Protein AF-A0AAW3X0E8-F1 (afdb_monomer_lite)

pLDDT: mean 94.49, std 5.61, range [72.88, 98.5]

Structure (mmCIF, N/CA/C/O backbone):
data_AF-A0AAW3X0E8-F1
#
_entry.id   AF-A0AAW3X0E8-F1
#
loop_
_atom_site.group_PDB
_atom_site.id
_atom_site.type_symbol
_atom_site.label_atom_id
_atom_site.label_alt_id
_atom_site.label_comp_id
_atom_site.label_asym_id
_atom_site.label_entity_id
_atom_site.label_seq_id
_atom_site.pdbx_PDB_ins_code
_atom_site.Cartn_x
_atom_site.Cartn_y
_atom_site.Cartn_z
_atom_site.occupancy
_atom_site.B_iso_or_equiv
_atom_site.auth_seq_id
_atom_site.auth_comp_id
_atom_site.auth_asym_id
_atom_site.auth_atom_id
_atom_site.pdbx_PDB_model_num
ATOM 1 N N . MET A 1 1 ? 2.374 17.704 -7.051 1.00 78.25 1 MET A N 1
ATOM 2 C CA . MET A 1 1 ? 3.180 16.495 -7.280 1.00 78.25 1 MET A CA 1
ATOM 3 C C . MET A 1 1 ? 3.397 15.789 -5.964 1.00 78.25 1 MET A C 1
ATOM 5 O O . MET A 1 1 ? 4.260 16.200 -5.190 1.00 78.25 1 MET A O 1
ATOM 9 N N . MET A 1 2 ? 2.608 14.745 -5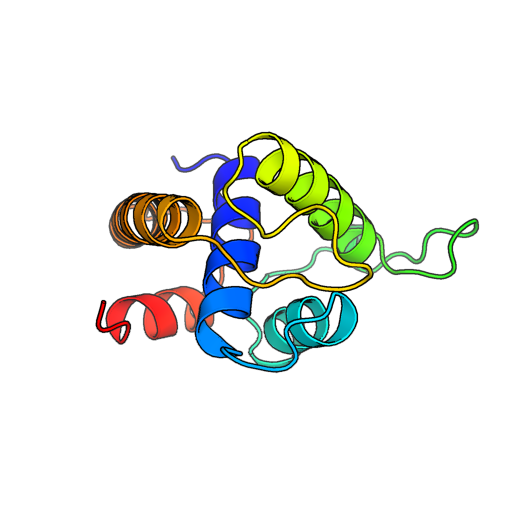.727 1.00 91.69 2 MET A N 1
ATOM 10 C CA . MET A 1 2 ? 2.800 13.816 -4.617 1.00 91.69 2 MET A CA 1
ATOM 11 C C . MET A 1 2 ? 4.252 13.310 -4.583 1.00 91.69 2 MET A C 1
ATOM 13 O O . MET A 1 2 ? 4.851 12.978 -5.614 1.00 91.69 2 MET A O 1
ATOM 17 N N . SER A 1 3 ? 4.869 13.302 -3.400 1.00 95.75 3 SER A N 1
ATOM 18 C CA . SER A 1 3 ? 6.259 12.855 -3.247 1.00 95.75 3 SER A CA 1
ATOM 19 C C . SER A 1 3 ? 6.376 11.331 -3.421 1.00 95.75 3 SER A C 1
ATOM 21 O O . SER A 1 3 ? 5.439 10.602 -3.111 1.00 95.75 3 SER A O 1
ATOM 23 N N . LEU A 1 4 ? 7.541 10.822 -3.858 1.00 95.19 4 LEU A N 1
ATOM 24 C CA . LEU A 1 4 ? 7.778 9.366 -3.950 1.00 95.19 4 LEU A CA 1
ATOM 25 C C . LEU A 1 4 ? 7.591 8.677 -2.603 1.00 95.19 4 LEU A C 1
ATOM 27 O O . LEU A 1 4 ? 7.170 7.526 -2.541 1.00 95.19 4 LEU A O 1
ATOM 31 N N . GLU A 1 5 ? 7.953 9.370 -1.527 1.00 96.19 5 GLU A N 1
ATOM 32 C CA . GLU A 1 5 ? 7.739 8.861 -0.186 1.00 96.19 5 GLU A CA 1
ATOM 33 C C . GLU A 1 5 ? 6.241 8.715 0.089 1.00 96.19 5 GLU A C 1
ATOM 35 O O . GLU A 1 5 ? 5.813 7.633 0.474 1.00 96.19 5 GLU A O 1
ATOM 40 N N . ASN A 1 6 ? 5.432 9.738 -0.200 1.00 97.62 6 ASN A N 1
ATOM 41 C CA . ASN A 1 6 ? 3.981 9.677 -0.037 1.00 97.62 6 ASN A CA 1
ATOM 42 C C . ASN A 1 6 ? 3.342 8.587 -0.906 1.00 97.62 6 ASN A C 1
ATOM 44 O O . ASN A 1 6 ? 2.475 7.871 -0.412 1.00 97.62 6 ASN A O 1
ATOM 48 N N . GLU A 1 7 ? 3.791 8.394 -2.149 1.00 98.12 7 GLU A N 1
ATOM 49 C CA . GLU A 1 7 ? 3.312 7.298 -3.004 1.00 98.12 7 GLU A CA 1
ATOM 50 C C . GLU A 1 7 ? 3.539 5.923 -2.339 1.00 98.12 7 GLU A C 1
ATOM 52 O O . GLU A 1 7 ? 2.635 5.091 -2.259 1.00 98.12 7 GLU A O 1
ATOM 57 N N . LYS A 1 8 ? 4.731 5.699 -1.771 1.00 98.31 8 LYS A N 1
ATOM 58 C CA . LYS A 1 8 ? 5.068 4.464 -1.039 1.00 98.31 8 LYS A CA 1
ATOM 59 C C . LYS A 1 8 ? 4.262 4.313 0.252 1.00 98.31 8 LYS A C 1
ATOM 61 O O . LYS A 1 8 ? 3.815 3.212 0.578 1.00 98.31 8 LYS A O 1
ATOM 66 N N . ARG A 1 9 ? 4.068 5.410 0.993 1.00 98.50 9 ARG A N 1
ATOM 67 C CA . ARG A 1 9 ? 3.243 5.438 2.212 1.00 98.50 9 ARG A CA 1
ATOM 68 C C . ARG A 1 9 ? 1.801 5.051 1.900 1.00 98.50 9 ARG A C 1
ATOM 70 O O . ARG A 1 9 ? 1.244 4.202 2.594 1.00 98.50 9 ARG A O 1
ATOM 77 N N . LEU A 1 10 ? 1.234 5.614 0.833 1.00 98.50 10 LEU A N 1
ATOM 78 C CA . LEU A 1 10 ? -0.106 5.293 0.357 1.00 98.50 10 LEU A CA 1
ATOM 79 C C . LEU A 1 10 ? -0.232 3.803 0.023 1.00 98.50 10 LEU A C 1
ATOM 81 O O . LEU A 1 10 ? -1.137 3.155 0.538 1.00 98.50 10 LEU A O 1
ATOM 85 N N . LEU A 1 11 ? 0.700 3.236 -0.752 1.00 98.44 11 LEU A N 1
ATOM 86 C CA . LEU A 1 11 ? 0.685 1.808 -1.100 1.00 98.44 11 LEU A CA 1
ATOM 87 C C . LEU A 1 11 ? 0.670 0.899 0.137 1.00 98.44 11 LEU A C 1
ATOM 89 O O . LEU A 1 11 ? -0.114 -0.050 0.194 1.00 98.44 11 LEU A O 1
ATOM 93 N N . LEU A 1 12 ? 1.493 1.200 1.145 1.00 98.50 12 LEU A N 1
ATOM 94 C CA . LEU A 1 12 ? 1.562 0.438 2.397 1.00 98.50 12 LEU A CA 1
ATOM 95 C C . LEU A 1 12 ? 0.275 0.529 3.220 1.00 98.50 12 LEU A C 1
ATOM 97 O O . LEU A 1 12 ? -0.198 -0.482 3.743 1.00 98.50 12 LEU A O 1
ATOM 101 N N . LEU A 1 13 ? -0.283 1.732 3.362 1.00 98.44 13 LEU A N 1
ATOM 102 C CA . LEU A 1 13 ? -1.513 1.946 4.122 1.00 98.44 13 LEU A CA 1
ATOM 103 C C . LEU A 1 13 ? -2.713 1.296 3.420 1.00 98.44 13 LEU A C 1
ATOM 105 O O . LEU A 1 13 ? -3.500 0.608 4.068 1.00 98.44 13 LEU A O 1
ATOM 109 N N . LEU A 1 14 ? -2.818 1.462 2.099 1.00 98.25 14 LEU A N 1
ATOM 110 C CA . LEU A 1 14 ? -3.900 0.925 1.277 1.00 98.25 14 LEU A CA 1
ATOM 111 C C . LEU A 1 14 ? -3.925 -0.607 1.316 1.00 98.25 14 LEU A C 1
ATOM 113 O O . LEU A 1 14 ? -4.956 -1.203 1.616 1.00 98.25 14 LEU A O 1
ATOM 117 N N . SER A 1 15 ? -2.786 -1.252 1.065 1.00 97.88 15 SER A N 1
ATOM 118 C CA . SER A 1 15 ? -2.668 -2.721 1.080 1.00 97.88 15 SER A CA 1
ATOM 119 C C . SER A 1 15 ? -2.991 -3.306 2.453 1.00 97.88 15 SER A C 1
ATOM 121 O O . SER A 1 15 ? -3.760 -4.261 2.569 1.00 97.88 15 SER A O 1
ATOM 123 N N . SER A 1 16 ? -2.484 -2.681 3.514 1.00 97.88 16 SER A N 1
ATOM 124 C CA . SER A 1 16 ? -2.774 -3.092 4.889 1.00 97.88 16 SER A CA 1
ATOM 125 C C . SER A 1 16 ? -4.256 -2.928 5.246 1.00 97.88 16 SER A C 1
ATOM 127 O O . SER A 1 16 ? -4.823 -3.785 5.926 1.00 97.88 16 SER A O 1
ATOM 129 N N . TYR A 1 17 ? -4.900 -1.861 4.762 1.00 97.12 17 TYR A N 1
ATOM 130 C CA . TYR A 1 17 ? -6.334 -1.629 4.937 1.00 97.12 17 TYR A CA 1
ATOM 131 C C . TYR A 1 17 ? -7.186 -2.690 4.226 1.00 97.12 17 TYR A C 1
ATOM 133 O O . TYR A 1 17 ? -8.133 -3.209 4.818 1.00 97.12 17 TYR A O 1
ATOM 141 N N . TYR A 1 18 ? -6.833 -3.059 2.990 1.00 96.25 18 TYR A N 1
ATOM 142 C CA . TYR A 1 18 ? -7.555 -4.078 2.219 1.00 96.25 18 TYR A CA 1
ATOM 143 C C . TYR A 1 18 ? -7.447 -5.483 2.821 1.00 96.25 18 TYR A C 1
ATOM 145 O O . TYR A 1 18 ? -8.437 -6.213 2.836 1.00 96.25 18 TYR A O 1
ATOM 153 N N . LEU A 1 19 ? -6.282 -5.855 3.361 1.00 95.25 19 LEU A N 1
ATOM 154 C CA . LEU A 1 19 ? -6.079 -7.180 3.953 1.00 95.25 19 LEU A CA 1
ATOM 155 C C . LEU A 1 19 ? -6.939 -7.416 5.205 1.00 95.25 19 LEU A C 1
ATOM 157 O O . LEU A 1 19 ? -7.407 -8.536 5.407 1.00 95.25 19 LEU A O 1
ATOM 161 N N . ARG A 1 20 ? -7.177 -6.376 6.024 1.00 86.31 20 ARG A N 1
ATOM 162 C CA . ARG A 1 20 ? -7.962 -6.349 7.286 1.00 86.31 20 ARG A CA 1
ATOM 163 C C . ARG A 1 20 ? -7.493 -7.290 8.408 1.00 86.31 20 ARG A C 1
ATOM 165 O O . ARG A 1 20 ? -7.411 -6.874 9.560 1.00 86.31 20 ARG A O 1
ATOM 172 N N . THR A 1 21 ? -7.199 -8.549 8.102 1.00 87.56 21 THR A N 1
ATOM 173 C CA . THR A 1 21 ? -6.801 -9.616 9.030 1.00 87.56 21 THR A CA 1
ATOM 174 C C . THR A 1 21 ? -5.484 -10.244 8.580 1.00 87.56 21 THR A C 1
ATOM 176 O O . THR A 1 21 ? -5.147 -10.196 7.400 1.00 87.56 21 THR A O 1
ATOM 179 N N . ASN A 1 22 ? -4.719 -10.818 9.517 1.00 88.38 22 ASN A N 1
ATOM 180 C CA . ASN A 1 22 ? -3.412 -11.437 9.239 1.00 88.38 22 ASN A CA 1
ATOM 181 C C . ASN A 1 22 ? -2.476 -10.543 8.405 1.00 88.38 22 ASN A C 1
ATOM 183 O O . ASN A 1 22 ? -1.769 -11.007 7.510 1.00 88.38 22 ASN A O 1
ATOM 187 N N . VAL A 1 23 ? -2.482 -9.241 8.701 1.00 96.50 23 VAL A N 1
ATOM 188 C CA . VAL A 1 23 ? -1.699 -8.247 7.971 1.00 96.50 23 VAL A CA 1
ATOM 189 C C . VAL A 1 23 ? -0.234 -8.401 8.371 1.00 96.50 23 VAL A C 1
ATOM 191 O O . VAL A 1 23 ? 0.193 -7.908 9.412 1.00 96.50 23 VAL A O 1
ATOM 194 N N . THR A 1 24 ? 0.532 -9.140 7.572 1.00 97.19 24 THR A N 1
ATOM 195 C CA . THR A 1 24 ? 1.972 -9.362 7.769 1.00 97.19 24 THR A CA 1
ATOM 196 C C . THR A 1 24 ? 2.789 -8.647 6.702 1.00 97.19 24 THR A C 1
ATOM 198 O O . THR A 1 24 ? 2.241 -8.237 5.682 1.00 97.19 24 THR A O 1
ATOM 201 N N . LYS A 1 25 ? 4.112 -8.534 6.902 1.00 96.31 25 LYS A N 1
ATOM 202 C CA . LYS A 1 25 ? 5.017 -7.984 5.879 1.00 96.31 25 LYS A CA 1
ATOM 203 C C . LYS A 1 25 ? 4.815 -8.664 4.524 1.00 96.31 25 LYS A C 1
ATOM 205 O O . LYS A 1 25 ? 4.661 -7.973 3.526 1.00 96.31 25 LYS A O 1
ATOM 210 N N . ASN A 1 26 ? 4.840 -9.996 4.499 1.00 96.69 26 ASN A N 1
ATOM 211 C CA . ASN A 1 26 ? 4.763 -10.739 3.245 1.00 96.69 26 ASN A CA 1
ATOM 212 C C . ASN A 1 26 ? 3.406 -10.510 2.592 1.00 96.69 26 ASN A C 1
ATOM 214 O O . ASN A 1 26 ? 3.376 -10.003 1.485 1.00 96.69 26 ASN A O 1
ATOM 218 N N . ASN A 1 27 ? 2.309 -10.710 3.329 1.00 97.75 27 ASN A N 1
ATOM 219 C CA . ASN A 1 27 ? 0.966 -10.493 2.794 1.00 97.75 27 ASN A CA 1
ATOM 220 C C . ASN A 1 27 ? 0.791 -9.079 2.227 1.00 97.75 27 ASN A C 1
ATOM 222 O O . ASN A 1 27 ? 0.211 -8.932 1.164 1.00 97.75 27 ASN A O 1
ATOM 226 N N . VAL A 1 28 ? 1.288 -8.044 2.913 1.00 98.25 28 VAL A N 1
ATOM 227 C CA . VAL A 1 28 ? 1.194 -6.652 2.445 1.00 98.25 28 VAL A CA 1
ATOM 228 C C . VAL A 1 28 ? 1.954 -6.443 1.138 1.00 98.25 28 VAL A C 1
ATOM 230 O O . VAL A 1 28 ? 1.416 -5.854 0.205 1.00 98.25 28 VAL A O 1
ATOM 233 N N . LEU A 1 29 ? 3.202 -6.905 1.071 1.00 97.88 29 LEU A N 1
ATOM 234 C CA . LEU A 1 29 ? 4.045 -6.708 -0.106 1.00 97.88 29 LEU A CA 1
ATOM 235 C C . LEU A 1 29 ? 3.560 -7.567 -1.281 1.00 97.88 29 LEU A C 1
ATOM 237 O O . LEU A 1 29 ? 3.414 -7.045 -2.379 1.00 97.88 29 LEU A O 1
ATOM 241 N N . ASP A 1 30 ? 3.226 -8.832 -1.033 1.00 97.56 30 ASP A N 1
ATOM 242 C CA . ASP A 1 30 ? 2.640 -9.739 -2.026 1.00 97.56 30 ASP A CA 1
ATOM 243 C C . ASP A 1 30 ? 1.341 -9.140 -2.582 1.00 97.56 30 ASP A C 1
ATOM 245 O O . ASP A 1 30 ? 1.171 -9.067 -3.789 1.00 97.56 30 ASP A O 1
ATOM 249 N N . TYR A 1 31 ? 0.479 -8.566 -1.732 1.00 97.94 31 TYR A N 1
ATOM 250 C CA . TYR A 1 31 ? -0.753 -7.916 -2.186 1.00 97.94 31 TYR A CA 1
ATOM 251 C C . TYR A 1 31 ? -0.494 -6.744 -3.145 1.00 97.94 31 TYR A C 1
ATOM 253 O O . TYR A 1 31 ? -1.231 -6.575 -4.116 1.00 97.94 31 TYR A O 1
ATOM 261 N N . ILE A 1 32 ? 0.533 -5.923 -2.892 1.00 98.31 32 ILE A N 1
ATOM 262 C CA . ILE A 1 32 ? 0.911 -4.814 -3.787 1.00 98.31 32 ILE A CA 1
ATOM 263 C C . ILE A 1 32 ? 1.347 -5.352 -5.155 1.00 98.31 32 ILE A C 1
ATOM 265 O O . ILE A 1 32 ? 0.950 -4.801 -6.184 1.00 98.31 32 ILE A O 1
ATOM 269 N N . GLU A 1 33 ? 2.157 -6.410 -5.162 1.00 97.88 33 GLU A N 1
ATOM 270 C CA . GLU A 1 33 ? 2.673 -7.042 -6.377 1.00 97.88 33 GLU A CA 1
ATOM 271 C C . GLU A 1 33 ? 1.561 -7.754 -7.159 1.00 97.88 33 GLU A C 1
ATOM 273 O O . GLU A 1 33 ? 1.342 -7.438 -8.328 1.00 97.88 33 GLU A O 1
ATOM 278 N N . ASP A 1 34 ? 0.786 -8.616 -6.500 1.00 97.88 34 ASP A N 1
ATOM 279 C CA . ASP A 1 34 ? -0.289 -9.415 -7.098 1.00 97.88 34 ASP A CA 1
ATOM 280 C C . ASP A 1 34 ? -1.379 -8.535 -7.729 1.00 97.88 34 ASP A C 1
ATOM 282 O O . ASP A 1 34 ? -1.908 -8.832 -8.804 1.00 97.88 34 ASP A O 1
ATOM 286 N N . ASN A 1 35 ? -1.697 -7.398 -7.100 1.00 98.00 35 ASN A N 1
ATOM 287 C CA . ASN A 1 35 ? -2.672 -6.445 -7.636 1.00 98.00 35 ASN A CA 1
ATOM 288 C C . ASN A 1 35 ? -2.063 -5.448 -8.635 1.00 98.00 35 ASN A C 1
ATOM 290 O O . ASN A 1 35 ? -2.776 -4.594 -9.174 1.00 98.00 35 ASN A O 1
ATOM 294 N N . HIS A 1 36 ? -0.761 -5.555 -8.914 1.00 97.94 36 HIS A N 1
ATOM 295 C CA . HIS A 1 36 ? -0.023 -4.668 -9.809 1.00 97.94 36 HIS A CA 1
ATOM 296 C C . HIS A 1 36 ? -0.206 -3.195 -9.426 1.00 97.94 36 HIS A C 1
ATOM 298 O O . HIS A 1 36 ? -0.468 -2.344 -10.275 1.00 97.94 36 HIS A O 1
ATOM 304 N N . TRP A 1 37 ? -0.146 -2.885 -8.130 1.00 98.19 37 TRP A N 1
ATOM 305 C CA . TRP A 1 37 ? -0.376 -1.536 -7.602 1.00 98.19 37 TRP A CA 1
ATOM 306 C C . TRP A 1 37 ? 0.846 -0.626 -7.694 1.00 98.19 37 TRP A C 1
ATOM 308 O O . TRP A 1 37 ? 0.707 0.595 -7.601 1.00 98.19 37 TRP A O 1
ATOM 318 N N . MET A 1 38 ? 2.024 -1.213 -7.905 1.00 97.88 38 MET A N 1
ATOM 319 C CA . MET A 1 38 ? 3.289 -0.504 -8.023 1.00 97.88 38 MET A CA 1
ATOM 320 C C . MET A 1 38 ? 3.979 -0.801 -9.360 1.00 97.88 38 MET A C 1
ATOM 322 O O . MET A 1 38 ? 4.013 -1.944 -9.808 1.00 97.88 38 MET A O 1
ATOM 326 N N . THR A 1 39 ? 4.551 0.228 -9.981 1.00 96.81 39 THR A N 1
ATOM 327 C CA . THR A 1 39 ? 5.457 0.103 -11.127 1.00 96.81 39 THR A CA 1
ATOM 328 C C . THR A 1 39 ? 6.875 -0.148 -10.630 1.00 96.81 39 THR A C 1
ATOM 330 O O . THR A 1 39 ? 7.384 0.610 -9.799 1.00 96.81 39 THR A O 1
ATOM 333 N N . PHE A 1 40 ? 7.531 -1.161 -11.190 1.00 95.62 40 PHE A N 1
ATOM 334 C CA . PHE A 1 40 ? 8.916 -1.505 -10.879 1.00 95.62 40 PHE A CA 1
ATOM 335 C C . PHE A 1 40 ? 9.844 -1.129 -12.033 1.00 95.62 40 PHE A C 1
ATOM 337 O O . PHE A 1 40 ? 9.545 -1.405 -13.195 1.00 95.62 40 PHE A O 1
ATOM 344 N N . ASP A 1 41 ? 10.970 -0.497 -11.710 1.00 94.88 41 ASP A N 1
ATOM 345 C CA . ASP A 1 41 ? 12.094 -0.369 -12.637 1.00 94.88 41 ASP A CA 1
ATOM 346 C C . ASP A 1 41 ? 13.105 -1.514 -12.438 1.00 94.88 41 ASP A C 1
ATOM 348 O O . ASP A 1 41 ? 12.936 -2.382 -11.581 1.00 94.88 41 ASP A O 1
ATOM 352 N N . GLN A 1 42 ? 14.166 -1.541 -13.250 1.00 95.19 42 GLN A N 1
ATOM 353 C CA . GLN A 1 42 ? 15.180 -2.593 -13.161 1.00 95.19 42 GLN A CA 1
ATOM 354 C C . GLN A 1 42 ? 15.827 -2.658 -11.771 1.00 95.19 42 GLN A C 1
ATOM 356 O O . GLN A 1 42 ? 16.100 -3.754 -11.291 1.00 95.19 42 GLN A O 1
ATOM 361 N N . HIS A 1 43 ? 16.050 -1.509 -11.127 1.00 94.12 43 HIS A N 1
ATOM 362 C CA . HIS A 1 43 ? 16.695 -1.445 -9.821 1.00 94.12 43 HIS A CA 1
ATOM 363 C C . HIS A 1 43 ? 15.785 -1.990 -8.717 1.00 94.12 43 HIS A C 1
ATOM 365 O O . HIS A 1 43 ? 16.247 -2.710 -7.836 1.00 94.12 43 HIS A O 1
ATOM 371 N N . ASP A 1 44 ? 14.482 -1.714 -8.783 1.00 95.44 44 ASP A N 1
ATOM 372 C CA . ASP A 1 44 ? 13.499 -2.270 -7.848 1.00 95.44 44 ASP A CA 1
ATOM 373 C C . ASP A 1 44 ? 13.515 -3.804 -7.819 1.00 95.44 44 ASP A C 1
ATOM 375 O O . ASP A 1 44 ? 13.360 -4.410 -6.752 1.00 95.44 44 ASP A O 1
ATOM 379 N N . LEU A 1 45 ? 13.710 -4.416 -8.991 1.00 95.19 45 LEU A N 1
ATOM 380 C CA . LEU A 1 45 ? 13.710 -5.86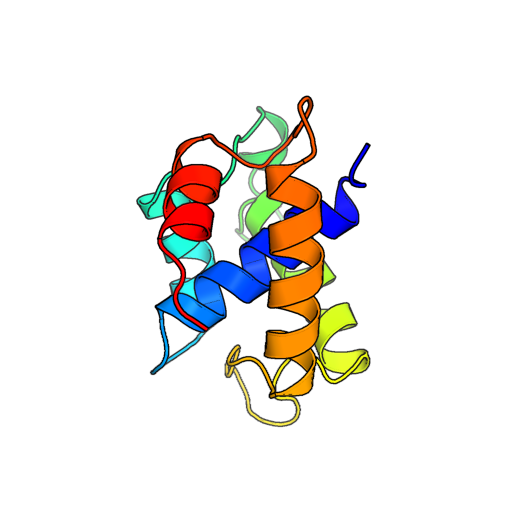3 -9.207 1.00 95.19 45 LEU A CA 1
ATOM 381 C C . LEU A 1 45 ? 15.064 -6.528 -8.907 1.00 95.19 45 LEU A C 1
ATOM 383 O O . LEU A 1 45 ? 15.186 -7.749 -9.010 1.00 95.19 45 LEU A O 1
ATOM 387 N N . GLU A 1 46 ? 16.084 -5.766 -8.510 1.00 95.50 46 GLU A N 1
ATOM 388 C CA . GLU A 1 46 ? 17.351 -6.331 -8.053 1.00 95.50 46 GLU A CA 1
ATOM 389 C C . GLU A 1 46 ? 17.195 -6.988 -6.674 1.00 95.50 46 GLU A C 1
ATOM 391 O O . 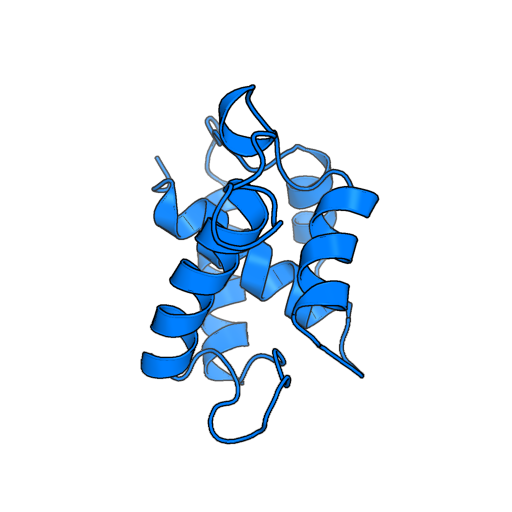GLU A 1 46 ? 16.512 -6.482 -5.780 1.00 95.50 46 GLU A O 1
ATOM 396 N N . THR A 1 47 ? 17.886 -8.108 -6.455 1.00 91.75 47 THR A N 1
ATOM 397 C CA . THR A 1 47 ? 17.960 -8.752 -5.136 1.00 91.75 47 THR A CA 1
ATOM 398 C C . THR A 1 47 ? 19.118 -8.171 -4.337 1.00 91.75 47 THR A C 1
ATOM 400 O O . THR A 1 47 ? 20.274 -8.227 -4.759 1.00 91.75 47 THR A O 1
ATOM 403 N N . LYS A 1 48 ? 18.856 -7.694 -3.115 1.00 80.31 48 LYS A N 1
ATOM 404 C CA . LYS A 1 48 ? 19.938 -7.325 -2.197 1.00 80.31 48 LYS A CA 1
ATOM 405 C C . LYS A 1 48 ? 20.697 -8.569 -1.745 1.00 80.31 48 LYS A C 1
ATOM 407 O O . LYS A 1 48 ? 20.182 -9.368 -0.959 1.00 80.31 48 LYS A O 1
ATOM 412 N N . HIS A 1 49 ? 21.957 -8.676 -2.168 1.00 74.00 49 HIS A N 1
ATOM 413 C CA . HIS A 1 49 ? 22.844 -9.808 -1.871 1.00 74.00 49 HIS A CA 1
ATOM 414 C C . HIS A 1 49 ? 22.950 -10.164 -0.377 1.00 74.00 49 HIS A C 1
ATOM 416 O O . HIS A 1 49 ? 23.168 -11.320 -0.038 1.00 74.00 49 HIS A O 1
ATOM 422 N N . ASN A 1 50 ? 22.771 -9.198 0.528 1.00 76.44 50 ASN A N 1
ATOM 423 C CA . ASN A 1 50 ? 22.882 -9.411 1.974 1.00 76.44 50 ASN A CA 1
ATOM 424 C C . ASN A 1 50 ? 21.577 -9.834 2.673 1.00 76.44 50 ASN A C 1
ATOM 426 O O . ASN A 1 50 ? 21.626 -10.218 3.839 1.00 76.44 50 ASN A O 1
ATOM 430 N N . ARG A 1 51 ? 20.416 -9.716 2.016 1.00 73.31 51 ARG A N 1
ATOM 431 C CA . ARG A 1 51 ? 19.094 -9.971 2.625 1.00 73.31 51 ARG A CA 1
ATOM 432 C C . ARG A 1 51 ? 18.268 -11.021 1.887 1.00 73.31 51 ARG A C 1
ATOM 434 O O . ARG A 1 51 ? 17.280 -11.478 2.449 1.00 73.31 51 ARG A O 1
ATOM 441 N N . ASN A 1 52 ? 18.682 -11.407 0.676 1.00 85.88 52 ASN A N 1
ATOM 442 C CA . ASN A 1 52 ? 17.920 -12.286 -0.213 1.00 85.88 52 ASN A CA 1
ATOM 443 C C . ASN A 1 52 ? 16.478 -11.783 -0.429 1.00 85.88 52 ASN A C 1
ATOM 445 O O . ASN A 1 52 ? 15.516 -12.541 -0.356 1.00 85.88 52 ASN A O 1
ATOM 449 N N . GLU A 1 53 ? 16.335 -10.470 -0.626 1.00 90.00 53 GLU A N 1
ATOM 450 C CA . GLU A 1 53 ? 15.054 -9.785 -0.806 1.00 90.00 53 GLU A CA 1
ATOM 451 C C . GLU A 1 53 ? 15.186 -8.710 -1.892 1.00 90.00 53 GLU A C 1
ATOM 453 O O . GLU A 1 53 ? 16.242 -8.076 -2.006 1.00 90.00 53 GLU A O 1
ATOM 458 N N . LEU A 1 54 ? 14.119 -8.505 -2.672 1.00 95.88 54 LEU A N 1
ATOM 459 C CA . LEU A 1 54 ? 14.053 -7.469 -3.705 1.00 95.88 54 LEU A CA 1
ATOM 460 C C . LEU A 1 54 ? 14.220 -6.067 -3.104 1.00 95.88 54 LEU A C 1
ATOM 462 O O . LEU A 1 54 ? 13.762 -5.789 -1.987 1.00 95.88 54 LEU A O 1
ATOM 466 N N . VAL A 1 55 ? 14.864 -5.169 -3.849 1.00 96.00 55 VAL A N 1
ATOM 467 C CA . VAL A 1 55 ? 15.129 -3.791 -3.417 1.00 96.00 55 VAL A CA 1
ATOM 468 C C . VAL A 1 55 ? 13.837 -3.080 -3.018 1.00 96.00 55 VAL A C 1
ATOM 470 O O . VAL A 1 55 ? 13.799 -2.507 -1.924 1.00 96.00 55 VAL A O 1
ATOM 473 N N . TRP A 1 56 ? 12.773 -3.180 -3.822 1.00 97.06 56 TRP A N 1
ATOM 474 C CA . TRP A 1 56 ? 11.499 -2.506 -3.535 1.00 97.06 56 TRP A CA 1
ATOM 475 C C . TRP A 1 56 ? 10.840 -3.005 -2.242 1.00 97.06 56 TRP A C 1
ATOM 477 O O . TRP A 1 56 ? 10.351 -2.210 -1.439 1.00 97.06 56 TRP A O 1
ATOM 487 N N . ARG A 1 57 ? 10.892 -4.319 -1.981 1.00 97.25 57 ARG A N 1
ATOM 488 C CA . ARG A 1 57 ? 10.340 -4.926 -0.757 1.00 97.25 57 ARG A CA 1
ATOM 489 C C . ARG A 1 57 ? 11.069 -4.422 0.480 1.00 97.25 57 ARG A C 1
ATOM 491 O O . ARG A 1 57 ? 10.457 -4.057 1.487 1.00 97.25 57 ARG A O 1
ATOM 498 N N . ASN A 1 58 ? 12.395 -4.355 0.390 1.00 95.75 58 ASN A N 1
ATOM 499 C CA . ASN A 1 58 ? 13.227 -3.827 1.458 1.00 95.75 58 ASN A CA 1
ATOM 500 C C . ASN A 1 58 ? 12.990 -2.323 1.693 1.00 95.75 58 ASN A C 1
ATOM 502 O O . ASN A 1 58 ? 13.010 -1.873 2.840 1.00 95.75 58 ASN A O 1
ATOM 506 N N . ASP A 1 59 ? 12.816 -1.549 0.625 1.00 96.12 59 ASP A N 1
ATOM 507 C CA . ASP A 1 59 ? 12.539 -0.115 0.685 1.00 96.12 59 ASP A CA 1
ATOM 508 C C . ASP A 1 59 ? 11.179 0.177 1.341 1.00 96.12 59 ASP A C 1
ATOM 510 O O . ASP A 1 59 ? 11.113 0.908 2.329 1.00 96.12 59 ASP A O 1
ATOM 514 N N . LEU A 1 60 ? 10.107 -0.495 0.912 1.00 97.69 60 LEU A N 1
ATOM 515 C CA . LEU A 1 60 ? 8.795 -0.370 1.554 1.00 97.69 60 LEU A CA 1
ATOM 516 C C . LEU A 1 60 ? 8.818 -0.814 3.023 1.00 97.69 60 LEU A C 1
ATOM 518 O O . LEU A 1 60 ? 8.213 -0.166 3.878 1.00 97.69 60 LEU A O 1
ATOM 522 N N . ALA A 1 61 ? 9.567 -1.865 3.367 1.00 96.00 61 ALA A N 1
ATOM 523 C CA . ALA A 1 61 ? 9.740 -2.261 4.765 1.00 96.00 61 ALA A CA 1
ATOM 524 C C . ALA A 1 61 ? 10.450 -1.188 5.609 1.00 96.00 61 ALA A C 1
ATOM 526 O O . ALA A 1 61 ? 10.140 -1.030 6.795 1.00 96.00 61 ALA A O 1
ATOM 527 N N . PHE A 1 62 ? 11.377 -0.435 5.011 1.00 95.56 62 PHE A N 1
ATOM 528 C CA . PHE A 1 62 ? 12.016 0.707 5.657 1.00 95.56 62 PHE A CA 1
ATOM 529 C C . PHE A 1 62 ? 11.037 1.876 5.836 1.00 95.56 62 PHE A C 1
ATOM 531 O O . PHE A 1 62 ? 10.922 2.392 6.946 1.00 95.56 62 PHE A O 1
ATOM 538 N N . VAL A 1 63 ? 10.252 2.225 4.810 1.00 97.69 63 VAL A N 1
ATOM 539 C CA . VAL A 1 63 ? 9.196 3.253 4.910 1.00 97.69 63 VAL A CA 1
ATOM 540 C C . VAL A 1 63 ? 8.183 2.894 6.000 1.00 97.69 63 VAL A C 1
ATOM 542 O O . VAL A 1 63 ? 7.899 3.705 6.881 1.00 97.69 63 VAL A O 1
ATOM 545 N N . ARG A 1 64 ? 7.701 1.644 6.030 1.00 97.44 64 ARG A N 1
ATOM 546 C CA . ARG A 1 64 ? 6.768 1.164 7.061 1.00 97.44 64 ARG A CA 1
ATOM 547 C C . ARG A 1 64 ? 7.319 1.339 8.475 1.00 97.44 64 ARG A C 1
ATOM 549 O O . ARG A 1 64 ? 6.550 1.606 9.397 1.00 97.44 64 ARG A O 1
ATOM 556 N N . LYS A 1 65 ? 8.632 1.179 8.682 1.00 95.50 65 LYS A N 1
ATOM 557 C CA . LYS A 1 65 ? 9.258 1.388 9.999 1.00 95.50 65 LYS A CA 1
ATOM 558 C C . LYS A 1 65 ? 9.028 2.818 10.499 1.00 95.50 65 LYS A C 1
ATOM 560 O O . LYS A 1 65 ? 8.687 2.972 11.668 1.00 95.50 65 LYS A O 1
ATOM 565 N N . HIS A 1 66 ? 9.170 3.820 9.634 1.00 96.06 66 HIS A N 1
ATOM 566 C CA . HIS A 1 66 ? 8.902 5.218 9.976 1.00 96.06 66 HIS A CA 1
ATOM 567 C C . HIS A 1 66 ? 7.418 5.456 10.264 1.00 96.06 66 HIS A C 1
ATOM 569 O O . HIS A 1 66 ? 7.078 5.993 11.311 1.00 96.06 66 HIS A O 1
ATOM 575 N N . LEU A 1 67 ? 6.521 4.909 9.440 1.00 97.62 67 LEU A N 1
ATOM 576 C CA . LEU A 1 67 ? 5.076 5.025 9.677 1.00 97.62 67 LEU A CA 1
ATOM 577 C C . LEU A 1 67 ? 4.632 4.396 11.008 1.00 97.62 67 LEU A C 1
ATOM 579 O O . LEU A 1 67 ? 3.726 4.899 11.670 1.00 97.62 67 LEU A O 1
ATOM 583 N N . ALA A 1 68 ? 5.278 3.309 11.436 1.00 96.81 68 ALA A N 1
ATOM 584 C CA . ALA A 1 68 ? 5.042 2.724 12.754 1.00 96.81 68 ALA A CA 1
ATOM 585 C C . ALA A 1 68 ? 5.549 3.619 13.900 1.00 96.81 68 ALA A C 1
ATOM 587 O O . ALA A 1 68 ? 4.901 3.682 14.942 1.00 96.81 68 ALA A O 1
ATOM 588 N N . GLN A 1 69 ? 6.675 4.321 13.716 1.00 96.00 69 GLN A N 1
ATOM 589 C CA . GLN A 1 69 ? 7.169 5.319 14.678 1.00 96.00 69 GLN A CA 1
ATOM 590 C C . GLN A 1 69 ? 6.211 6.511 14.790 1.00 96.00 69 GLN A C 1
ATOM 592 O O . GLN A 1 69 ? 5.989 7.010 15.889 1.00 96.00 69 GLN A O 1
ATOM 597 N N . ASP A 1 70 ? 5.568 6.884 13.683 1.00 96.75 70 ASP A N 1
ATOM 598 C CA . ASP A 1 70 ? 4.563 7.950 13.631 1.00 96.75 70 ASP A CA 1
ATOM 599 C C . ASP A 1 70 ? 3.183 7.513 14.163 1.00 96.75 70 ASP A C 1
ATOM 601 O O . ASP A 1 70 ? 2.239 8.312 14.201 1.00 96.75 70 ASP A O 1
ATOM 605 N N . GLY A 1 71 ? 3.037 6.252 14.584 1.00 97.88 71 GLY A N 1
ATOM 606 C CA . GLY A 1 71 ? 1.800 5.697 15.138 1.00 97.88 71 GLY A CA 1
ATOM 607 C C . GLY A 1 71 ? 0.729 5.364 14.097 1.00 97.88 71 GLY A C 1
ATOM 608 O O . GLY A 1 71 ? -0.436 5.205 14.457 1.00 97.88 71 GLY A O 1
ATOM 609 N N . LEU A 1 72 ? 1.091 5.266 12.815 1.00 98.31 72 LEU A N 1
ATOM 610 C CA . LEU A 1 72 ? 0.171 4.923 11.720 1.00 98.31 72 LEU A CA 1
ATOM 611 C C . LEU A 1 72 ? -0.018 3.408 11.564 1.00 98.31 72 LEU A C 1
ATOM 613 O O . LEU A 1 72 ? -1.041 2.953 11.060 1.00 98.31 72 LEU A O 1
ATOM 617 N N . PHE A 1 73 ? 0.952 2.627 12.034 1.00 97.81 73 PHE A N 1
ATOM 618 C CA . PHE A 1 73 ? 0.902 1.168 12.091 1.00 97.81 73 PHE A CA 1
ATOM 619 C C . PHE A 1 73 ? 0.931 0.683 13.534 1.00 97.81 73 PHE A C 1
ATOM 621 O O . PHE A 1 73 ? 1.554 1.308 14.393 1.00 97.81 73 PHE A O 1
ATOM 628 N N . ILE A 1 74 ? 0.318 -0.476 13.784 1.00 95.12 74 ILE A N 1
ATOM 629 C CA . ILE A 1 74 ? 0.445 -1.162 15.068 1.00 95.12 74 ILE A CA 1
ATOM 630 C C . ILE A 1 74 ? 1.926 -1.494 15.308 1.00 95.12 74 ILE A C 1
ATOM 632 O O . ILE A 1 74 ? 2.607 -2.109 14.479 1.00 95.12 74 ILE A O 1
ATOM 636 N N . SER A 1 75 ? 2.433 -1.069 16.463 1.00 89.31 75 SER A N 1
ATOM 637 C CA . SER A 1 75 ? 3.794 -1.321 16.930 1.00 89.31 75 SER A CA 1
ATOM 638 C C . SER A 1 75 ? 3.781 -2.263 18.141 1.00 89.31 75 SER A C 1
ATOM 640 O O . SER A 1 75 ? 2.735 -2.557 18.713 1.00 89.31 75 SER A O 1
ATOM 642 N N . GLY A 1 76 ? 4.938 -2.830 18.491 1.00 85.94 76 GLY A N 1
ATOM 643 C CA . GLY A 1 76 ? 5.073 -3.740 19.639 1.00 85.94 76 GLY A CA 1
ATOM 644 C C . GLY A 1 76 ? 4.633 -5.192 19.399 1.00 85.94 76 GLY A C 1
ATOM 645 O O . GLY A 1 76 ? 5.012 -6.064 20.175 1.00 85.94 76 GLY A O 1
ATOM 646 N N . ILE A 1 77 ? 3.922 -5.490 18.305 1.00 88.00 77 ILE A N 1
ATOM 647 C CA . ILE A 1 77 ? 3.538 -6.860 17.931 1.00 88.00 77 ILE A CA 1
ATOM 648 C C . ILE A 1 77 ? 4.372 -7.326 16.736 1.00 88.00 77 ILE A C 1
ATOM 650 O O . ILE A 1 77 ? 4.385 -6.703 15.670 1.00 88.00 77 ILE A O 1
ATOM 654 N N . ARG A 1 78 ? 5.086 -8.445 16.910 1.00 86.88 78 ARG A N 1
ATOM 655 C CA . ARG A 1 78 ? 5.935 -9.018 15.859 1.00 86.88 78 ARG A CA 1
ATOM 656 C C . ARG A 1 78 ? 5.092 -9.361 14.629 1.00 86.88 78 ARG A C 1
ATOM 658 O O . ARG A 1 78 ? 4.092 -10.057 14.738 1.00 86.88 78 ARG A O 1
ATOM 665 N N . ASN A 1 79 ? 5.558 -8.918 13.461 1.00 90.00 79 ASN A N 1
ATOM 666 C CA . ASN A 1 79 ? 4.954 -9.201 12.154 1.00 90.00 79 ASN A CA 1
ATOM 667 C C . ASN A 1 79 ? 3.494 -8.732 11.984 1.00 90.00 79 ASN A C 1
ATOM 669 O O . ASN A 1 79 ? 2.817 -9.200 11.078 1.00 90.00 79 ASN A O 1
ATOM 673 N N . ASN A 1 80 ? 3.021 -7.803 12.818 1.00 95.56 80 ASN A N 1
ATOM 674 C CA . ASN A 1 80 ? 1.719 -7.169 12.643 1.00 95.56 80 ASN A CA 1
ATOM 675 C C . ASN A 1 80 ? 1.894 -5.840 11.899 1.00 95.56 80 ASN A C 1
ATOM 677 O O . ASN A 1 80 ? 2.494 -4.904 12.421 1.00 95.56 80 ASN A O 1
ATOM 681 N N . TRP A 1 81 ? 1.416 -5.783 10.662 1.00 97.69 81 TRP A N 1
ATOM 682 C CA . TRP A 1 81 ? 1.413 -4.621 9.775 1.00 97.69 81 TRP A CA 1
ATOM 683 C C . TRP A 1 81 ? 0.008 -4.023 9.617 1.00 97.69 81 TRP A C 1
ATOM 685 O O . TRP A 1 81 ? -0.229 -3.266 8.687 1.00 97.69 81 TRP A O 1
ATOM 695 N N . SER A 1 82 ? -0.921 -4.297 10.531 1.00 97.69 82 SER A N 1
ATOM 696 C CA . SER A 1 82 ? -2.196 -3.581 10.561 1.00 97.69 82 SER A CA 1
ATOM 697 C C . SER A 1 82 ? -1.979 -2.092 10.840 1.00 97.69 82 SER A C 1
ATOM 699 O O . SER A 1 82 ? -1.064 -1.700 11.576 1.00 97.69 82 SER A O 1
ATOM 701 N N . ILE A 1 83 ? -2.845 -1.263 10.265 1.00 97.56 83 ILE A N 1
ATOM 702 C CA . ILE A 1 83 ? -2.838 0.187 10.470 1.00 97.56 83 ILE A CA 1
ATOM 703 C C . ILE A 1 83 ? -3.709 0.583 11.664 1.00 97.56 83 ILE A C 1
ATOM 705 O O . ILE A 1 83 ? -4.626 -0.141 12.048 1.00 97.56 83 ILE A O 1
ATOM 709 N N . THR A 1 84 ? -3.401 1.725 12.271 1.00 97.56 84 THR A N 1
ATOM 710 C CA . THR A 1 84 ? -4.194 2.323 13.355 1.00 97.56 84 THR A CA 1
ATOM 711 C C . THR A 1 84 ? -5.302 3.213 12.789 1.00 97.56 84 THR A C 1
ATOM 713 O O . THR A 1 84 ? -5.335 3.496 11.591 1.00 97.56 84 THR A O 1
ATOM 716 N N . GLU A 1 85 ? -6.173 3.743 13.649 1.00 97.06 85 GLU A N 1
ATOM 717 C CA . GLU A 1 85 ? -7.124 4.795 13.255 1.00 97.06 85 GLU A CA 1
ATOM 718 C C . GLU A 1 85 ? -6.413 6.019 12.660 1.00 97.06 85 GLU A C 1
ATOM 720 O O . GLU A 1 85 ? -6.840 6.551 11.636 1.00 97.06 85 GLU A O 1
ATOM 725 N N . LYS A 1 86 ? -5.270 6.416 13.237 1.00 98.19 86 LYS A N 1
ATOM 726 C CA . LYS A 1 86 ? -4.419 7.478 12.682 1.00 98.19 86 LYS A CA 1
ATOM 727 C C . LYS A 1 86 ? -3.914 7.109 11.283 1.00 98.19 86 LYS A C 1
ATOM 729 O O . LYS A 1 86 ? -3.909 7.954 10.394 1.00 98.19 86 LYS A O 1
ATOM 734 N N . GLY A 1 87 ? -3.546 5.844 11.071 1.00 98.19 87 GLY A N 1
ATOM 735 C CA . GLY A 1 87 ? -3.187 5.314 9.755 1.00 98.19 87 GLY A CA 1
ATOM 736 C C . GLY A 1 87 ? -4.329 5.381 8.740 1.00 98.19 87 GLY A C 1
ATOM 737 O O . GLY A 1 87 ? -4.089 5.716 7.586 1.00 98.19 87 GLY A O 1
ATOM 738 N N . ILE A 1 88 ? -5.574 5.135 9.161 1.00 97.81 88 ILE A N 1
ATOM 739 C CA . ILE A 1 88 ? -6.759 5.276 8.297 1.00 97.81 88 ILE A CA 1
ATOM 740 C C . ILE A 1 88 ? -6.995 6.748 7.927 1.00 97.81 88 ILE A C 1
ATOM 742 O O . ILE A 1 88 ? -7.340 7.042 6.784 1.00 97.81 88 ILE A O 1
ATOM 746 N N . ILE A 1 89 ? -6.801 7.685 8.859 1.00 98.12 89 ILE A N 1
ATOM 747 C CA . ILE A 1 89 ? -6.906 9.128 8.578 1.00 98.12 89 ILE A CA 1
ATOM 748 C C . ILE A 1 89 ? -5.843 9.557 7.557 1.00 98.12 89 ILE A C 1
ATOM 750 O O . ILE A 1 89 ? -6.167 10.241 6.587 1.00 98.12 89 ILE A O 1
ATOM 754 N N . GLU A 1 90 ? -4.598 9.112 7.732 1.00 98.12 90 GLU A N 1
ATOM 755 C CA . GLU A 1 90 ? -3.520 9.384 6.775 1.00 98.12 90 GLU A CA 1
ATOM 756 C C . GLU A 1 90 ? -3.817 8.762 5.403 1.00 98.12 90 GLU A C 1
ATOM 758 O O . GLU A 1 90 ? -3.652 9.417 4.376 1.00 98.12 90 GLU A O 1
ATOM 763 N N . LEU A 1 91 ? -4.339 7.529 5.376 1.00 98.38 91 LEU A N 1
ATOM 764 C CA . LEU A 1 91 ? -4.771 6.864 4.147 1.00 98.38 91 LEU A CA 1
ATOM 765 C C . LEU A 1 91 ? -5.815 7.698 3.397 1.00 98.38 91 LEU A C 1
ATOM 767 O O . LEU A 1 91 ? -5.672 7.887 2.195 1.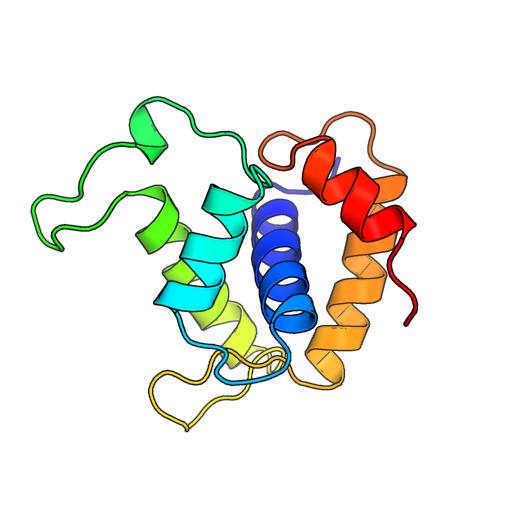00 98.38 91 LEU A O 1
ATOM 771 N N . LYS A 1 92 ? -6.830 8.231 4.092 1.00 97.50 92 LYS A N 1
ATOM 772 C CA . LYS A 1 92 ? -7.840 9.128 3.497 1.00 97.50 92 LYS A CA 1
ATOM 773 C C . LYS A 1 92 ? -7.198 10.355 2.857 1.00 97.50 92 LYS A C 1
ATOM 775 O O . LYS A 1 92 ? -7.552 10.720 1.739 1.00 97.50 92 LYS A O 1
ATOM 780 N N . SER A 1 93 ? -6.260 10.983 3.564 1.00 97.06 93 SER A N 1
ATOM 781 C CA . SER A 1 93 ? -5.559 12.177 3.088 1.00 97.06 93 SER A CA 1
ATOM 782 C C . SER A 1 93 ? -4.755 11.886 1.816 1.00 97.06 93 SER A C 1
ATOM 784 O O . SER A 1 93 ? -4.969 12.525 0.786 1.00 97.06 93 SER A O 1
ATOM 786 N N . LEU A 1 94 ? -3.901 10.859 1.855 1.00 97.88 94 LEU A N 1
ATOM 787 C CA . LEU A 1 94 ? -3.047 10.475 0.728 1.00 97.88 94 LEU A CA 1
ATOM 788 C C . LEU A 1 94 ? -3.850 9.940 -0.462 1.00 97.88 94 LEU A C 1
ATOM 790 O O . LEU A 1 94 ? -3.483 10.191 -1.606 1.00 97.88 94 LEU A O 1
ATOM 794 N N . ALA A 1 95 ? -4.952 9.227 -0.213 1.00 97.31 95 ALA A N 1
ATOM 795 C CA . ALA A 1 95 ? -5.874 8.783 -1.253 1.00 97.31 95 ALA A CA 1
ATOM 796 C C . ALA A 1 95 ? -6.458 9.977 -2.018 1.00 97.31 95 ALA A C 1
ATOM 798 O O . ALA A 1 95 ? -6.409 10.001 -3.246 1.00 97.31 95 ALA A O 1
ATOM 799 N N . ASN A 1 96 ? -6.951 10.991 -1.302 1.00 95.56 96 ASN A N 1
ATOM 800 C CA . ASN A 1 96 ? -7.464 12.208 -1.925 1.00 95.56 96 ASN A CA 1
ATOM 801 C C . ASN A 1 96 ? -6.375 12.958 -2.700 1.00 95.56 96 ASN A C 1
ATOM 803 O O . ASN A 1 96 ? -6.643 13.447 -3.794 1.00 95.56 96 ASN A O 1
ATOM 807 N N . GLU A 1 97 ? -5.152 13.041 -2.171 1.00 95.75 97 GLU A N 1
ATOM 808 C CA . GLU A 1 97 ? -4.022 13.641 -2.891 1.00 95.75 97 GLU A CA 1
ATOM 809 C C . GLU A 1 97 ? -3.742 12.891 -4.203 1.00 95.75 97 GLU A C 1
ATOM 811 O O . GLU A 1 97 ? -3.688 13.511 -5.264 1.00 95.75 97 GLU A O 1
ATOM 816 N N . ALA A 1 98 ? -3.650 11.559 -4.154 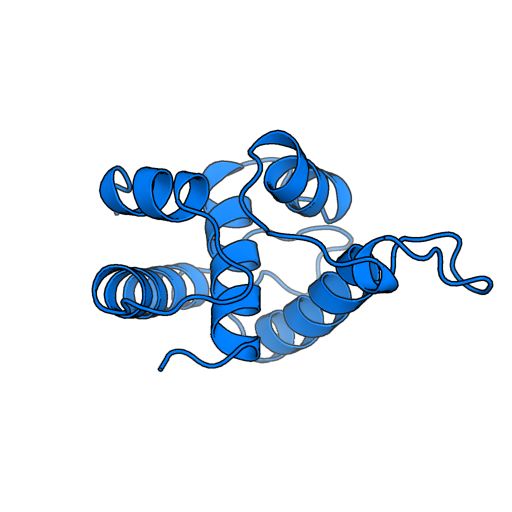1.00 96.38 98 ALA A N 1
ATOM 817 C CA . ALA A 1 98 ? -3.359 10.726 -5.318 1.00 96.38 98 ALA A CA 1
ATOM 818 C C . ALA A 1 98 ? -4.442 10.804 -6.404 1.00 96.38 98 ALA A C 1
ATOM 820 O O . ALA A 1 98 ? -4.113 10.834 -7.586 1.00 96.38 98 ALA A O 1
ATOM 821 N N . LEU A 1 99 ? -5.724 10.887 -6.027 1.00 95.12 99 LEU A N 1
ATOM 822 C CA . LEU A 1 99 ? -6.830 11.044 -6.983 1.00 95.12 99 LEU A CA 1
ATOM 823 C C . LEU A 1 99 ? -6.784 12.370 -7.755 1.00 95.12 99 LEU A C 1
ATOM 825 O O . LEU A 1 99 ? -7.329 12.457 -8.853 1.00 95.12 99 LEU A O 1
ATOM 829 N N . ASN A 1 100 ? -6.141 13.395 -7.193 1.00 93.44 100 ASN A N 1
ATOM 830 C CA . ASN A 1 100 ? -5.998 14.711 -7.813 1.00 93.44 100 ASN A CA 1
ATOM 831 C C . ASN A 1 100 ? -4.616 14.922 -8.460 1.00 93.44 100 ASN A C 1
ATOM 833 O O . ASN A 1 100 ? -4.343 16.010 -8.970 1.00 93.44 100 ASN A O 1
ATOM 837 N N . GLU A 1 101 ? -3.738 13.913 -8.452 1.00 91.56 101 GLU A N 1
ATOM 838 C CA . GLU A 1 101 ? -2.380 14.016 -8.981 1.00 91.56 101 GLU A CA 1
ATOM 839 C C . GLU A 1 101 ? -2.267 13.345 -10.362 1.00 91.56 101 GLU A C 1
ATOM 841 O O . GLU A 1 101 ? -2.349 12.121 -10.465 1.00 91.56 101 GLU A O 1
ATOM 846 N N . PRO A 1 102 ? -2.014 14.107 -11.442 1.00 84.44 102 PRO A N 1
ATOM 847 C CA . PRO A 1 102 ? -1.924 13.540 -12.787 1.00 84.44 102 PRO A CA 1
ATOM 848 C C . PRO A 1 102 ? -0.629 12.754 -13.046 1.00 84.44 102 PRO A C 1
ATOM 850 O O . PRO A 1 102 ? -0.576 11.985 -14.002 1.00 84.44 102 PRO A O 1
ATOM 853 N N . ASN A 1 103 ? 0.421 12.951 -12.238 1.00 89.69 103 ASN A N 1
ATOM 854 C CA . ASN A 1 103 ? 1.758 12.406 -12.492 1.00 89.69 103 ASN A CA 1
ATOM 855 C C . ASN A 1 103 ? 2.287 11.592 -11.304 1.00 89.69 103 ASN A C 1
ATOM 857 O O . ASN A 1 103 ? 3.220 12.007 -10.610 1.00 89.69 103 ASN A O 1
ATOM 861 N N . LEU A 1 104 ? 1.702 10.415 -11.086 1.00 94.94 104 LEU A N 1
ATOM 862 C CA . LEU A 1 104 ? 2.224 9.422 -10.145 1.00 94.94 104 LEU A CA 1
ATOM 863 C C . LEU A 1 104 ? 3.340 8.603 -10.801 1.00 94.94 104 LEU A C 1
ATOM 865 O O . LEU A 1 104 ? 3.273 8.272 -11.983 1.00 94.94 104 LEU A O 1
ATOM 869 N N . ARG A 1 105 ? 4.394 8.300 -10.041 1.00 95.12 105 ARG A N 1
ATOM 870 C CA . ARG A 1 105 ? 5.613 7.665 -10.569 1.00 95.12 105 ARG A CA 1
ATOM 871 C C . ARG A 1 105 ? 5.651 6.166 -10.325 1.00 95.12 105 ARG A C 1
ATOM 873 O O . ARG A 1 105 ? 6.089 5.410 -11.186 1.00 95.12 105 ARG A O 1
ATOM 880 N N . LYS A 1 106 ? 5.255 5.747 -9.128 1.00 95.69 106 LYS A N 1
ATOM 881 C CA . LYS A 1 106 ? 5.270 4.355 -8.682 1.00 95.69 106 LYS A CA 1
ATOM 882 C C . LYS A 1 106 ? 3.865 3.786 -8.557 1.00 95.69 106 LYS A C 1
ATOM 884 O O . LYS A 1 106 ? 3.731 2.584 -8.709 1.00 95.69 106 LYS A O 1
ATOM 889 N N . ILE A 1 107 ? 2.835 4.591 -8.317 1.00 97.12 107 ILE A N 1
ATOM 890 C CA . ILE A 1 107 ? 1.449 4.102 -8.234 1.00 97.12 107 ILE A CA 1
ATOM 891 C C . ILE A 1 107 ? 0.871 3.864 -9.636 1.00 97.12 107 ILE A C 1
ATOM 893 O O . ILE A 1 107 ? 0.967 4.724 -10.509 1.00 97.12 107 ILE A O 1
ATOM 897 N N . THR A 1 108 ? 0.236 2.709 -9.842 1.00 97.44 108 THR A N 1
ATOM 898 C CA . THR A 1 108 ? -0.423 2.352 -11.109 1.00 97.44 108 THR A CA 1
ATOM 899 C C . THR A 1 108 ? -1.895 2.770 -11.139 1.00 97.44 108 THR A C 1
ATOM 901 O O . THR A 1 108 ? -2.518 3.059 -10.113 1.00 97.44 108 THR A O 1
ATOM 904 N N . SER A 1 109 ? -2.511 2.716 -12.322 1.00 96.06 109 SER A N 1
ATOM 905 C CA . SER A 1 109 ? -3.959 2.907 -12.474 1.00 96.06 109 SER A CA 1
ATOM 906 C C . SER A 1 109 ? -4.788 1.881 -11.688 1.00 96.06 109 SER A C 1
ATOM 908 O O . SER A 1 109 ? -5.873 2.218 -11.221 1.00 96.06 109 SER A O 1
ATOM 910 N N . ASN A 1 110 ? -4.286 0.659 -11.466 1.00 97.69 110 ASN A N 1
ATOM 911 C CA . ASN A 1 110 ? -4.978 -0.358 -10.665 1.00 97.69 110 ASN A CA 1
ATOM 912 C C . ASN A 1 110 ? -5.131 0.070 -9.201 1.00 97.69 110 ASN A C 1
ATOM 914 O O . ASN A 1 110 ? -6.199 -0.108 -8.607 1.00 97.69 110 ASN A O 1
ATOM 918 N N . ALA A 1 111 ? -4.087 0.671 -8.629 1.00 97.31 111 ALA A N 1
ATOM 919 C CA . ALA A 1 111 ? -4.153 1.239 -7.289 1.00 97.31 111 ALA A CA 1
ATOM 920 C C . ALA A 1 111 ? -5.136 2.419 -7.237 1.00 97.31 111 ALA A C 1
ATOM 922 O O . ALA A 1 111 ? -5.981 2.463 -6.346 1.00 97.31 111 ALA A O 1
ATOM 923 N N . ILE A 1 112 ? -5.108 3.318 -8.228 1.00 97.19 112 ILE A N 1
ATOM 924 C CA . ILE A 1 112 ? -6.051 4.448 -8.316 1.00 97.19 112 ILE A CA 1
ATOM 925 C C . ILE A 1 112 ? -7.506 3.980 -8.421 1.00 97.19 112 ILE A C 1
ATOM 927 O O . ILE A 1 112 ? -8.375 4.475 -7.704 1.00 97.19 112 ILE A O 1
ATOM 931 N N . ASN A 1 113 ? -7.782 2.977 -9.252 1.00 96.50 113 ASN A N 1
ATOM 932 C CA . ASN A 1 113 ? -9.111 2.378 -9.355 1.00 96.50 113 ASN A CA 1
ATOM 933 C C . ASN A 1 113 ? -9.554 1.768 -8.018 1.00 96.50 113 ASN A C 1
ATOM 935 O O . ASN A 1 113 ? -10.710 1.902 -7.625 1.00 96.50 113 ASN A O 1
ATOM 939 N N . SER A 1 114 ? -8.632 1.142 -7.286 1.00 96.44 114 SER A N 1
ATOM 940 C CA . SER A 1 114 ? -8.910 0.587 -5.955 1.00 96.44 114 SER A CA 1
ATOM 941 C C . SER A 1 114 ? -9.184 1.676 -4.911 1.00 96.44 114 SER A C 1
ATOM 943 O O . SER A 1 114 ? -9.978 1.454 -4.000 1.00 96.44 114 SER A O 1
ATOM 945 N N . ILE A 1 115 ? -8.566 2.854 -5.045 1.00 95.94 115 ILE A N 1
ATOM 946 C CA . ILE A 1 115 ? -8.825 4.024 -4.194 1.00 95.94 115 ILE A CA 1
ATOM 947 C C . ILE A 1 115 ? -10.201 4.635 -4.498 1.00 95.94 115 ILE A C 1
ATOM 949 O O . ILE A 1 115 ? -10.939 4.946 -3.570 1.00 95.94 115 ILE A O 1
ATOM 953 N N . ASN A 1 116 ? -10.587 4.756 -5.771 1.00 93.62 116 ASN A N 1
ATOM 954 C CA . ASN A 1 116 ? -11.912 5.265 -6.156 1.00 93.62 116 ASN A CA 1
ATOM 955 C C . ASN A 1 116 ? -13.069 4.411 -5.609 1.00 93.62 116 ASN A C 1
ATOM 957 O O . ASN A 1 116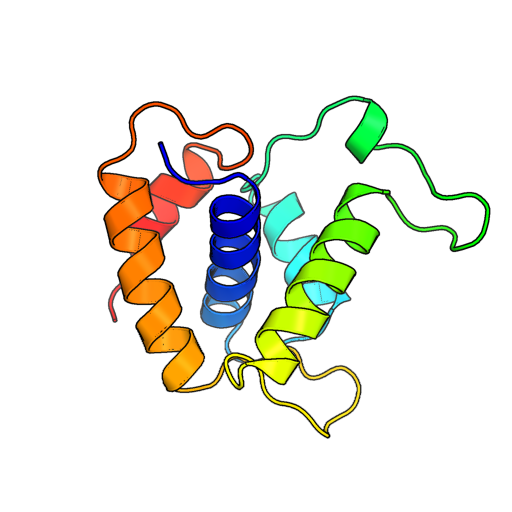 ? -14.146 4.932 -5.334 1.00 93.62 116 ASN A O 1
ATOM 961 N N . ASN A 1 117 ? -12.839 3.108 -5.435 1.00 91.12 117 ASN A N 1
ATOM 962 C CA . ASN A 1 117 ? -13.814 2.170 -4.874 1.00 91.12 117 ASN A CA 1
ATOM 963 C C . ASN A 1 117 ? -13.712 2.030 -3.345 1.00 91.12 117 ASN A C 1
ATOM 965 O O . ASN A 1 117 ? -14.396 1.191 -2.753 1.00 91.12 117 ASN A O 1
ATOM 969 N N . LEU A 1 118 ? -12.838 2.800 -2.692 1.00 87.88 118 LEU A N 1
ATOM 970 C CA . LEU A 1 118 ? -12.659 2.712 -1.252 1.00 87.88 118 LEU A CA 1
ATOM 971 C C . LEU A 1 118 ? -13.820 3.405 -0.533 1.00 87.88 118 LEU A C 1
ATOM 973 O O . LEU A 1 118 ? -14.006 4.617 -0.630 1.00 87.88 118 LEU A O 1
ATOM 977 N N . HIS A 1 119 ? -14.572 2.634 0.248 1.00 77.38 119 HIS A N 1
ATOM 978 C CA . HIS A 1 119 ? -15.553 3.169 1.186 1.00 77.38 119 HIS A CA 1
ATOM 979 C C . HIS A 1 119 ? -14.946 3.183 2.584 1.00 77.38 119 HIS A C 1
ATOM 981 O O . HIS A 1 119 ? -14.575 2.137 3.119 1.00 77.38 119 HIS A O 1
ATOM 987 N N . PHE A 1 120 ? -14.814 4.383 3.135 1.00 72.88 120 PHE A N 1
ATOM 988 C CA . PHE A 1 120 ? -14.200 4.634 4.429 1.00 72.88 120 PHE A CA 1
ATOM 989 C C . PHE A 1 120 ? -15.183 4.686 5.594 1.00 72.88 120 PHE A C 1
ATOM 991 O O . PHE A 1 120 ? -16.342 5.096 5.373 1.00 72.88 120 PHE A O 1
#

Secondary structure (DSSP, 8-state):
---HHHHHHHHHHHHHHHH-SS--HHHHHHHHHHTT-B---TTTT-EETTTTEEHHHHHHHHHHHHHHHTTSB--SSTT---B-HHHHHHHHHHHHHHHT-S--SSB-HHHHHHHHT---

Radius of gyration: 13.55 Å; chains: 1; bounding box: 38×29×33 Å

Sequence (120 aa):
MMSLENEKRLLLLLSSYYLRTNVTKNNVLDYIEDNHWMTFDQHDLETKHNRNELVWRNDLAFVRKHLAQDGLFISGIRNNWSITEKGIIELKSLANEALNEPNLRKITSNAINSINNLHF

Foldseek 3Di:
DQDPLLLLLLLLLLLLVVVVPLQFLCSSVVSCVVLVFWDDDPQQQDQDPVPRDGPVSVVSVVSLVVCVVVQQADPPDPRGGHGDPVVVVSNVVSLVVVLPDPDDDTGDVSNNVSSVPDDD

InterPro domains:
  IPR025745 Restriction system protein Mrr-like N-terminal domain [PF14338] (21-88)

Organism: NCBI:txid2763038